Protein AF-A0A353PZN1-F1 (afdb_monomer_lite)

Foldseek 3Di:
DVVVVVVVVVVVCVVCLVVQQQVAAPHEAEDECQDDDPVVVVVVQVVQNSNNYHYDYDPHNVD

pLDDT: mean 93.13, std 8.54, range [59.53, 98.44]

Sequence (63 aa):
EELNEIFDYAELIIKNPEKYSHTCDGKILATLFYEPSTRTRFSFEAAMLRLGGRVIGFSEPNS

Structure (mmCIF, N/CA/C/O backbone):
data_AF-A0A353PZN1-F1
#
_entry.id   AF-A0A353PZN1-F1
#
loop_
_atom_site.group_PDB
_atom_site.id
_atom_site.type_symbol
_atom_site.label_atom_id
_atom_site.label_alt_id
_atom_site.label_comp_id
_atom_site.label_asym_id
_atom_site.label_entity_id
_atom_site.label_seq_id
_atom_site.pdbx_PDB_ins_code
_atom_site.Cartn_x
_atom_site.Cartn_y
_atom_site.Cartn_z
_atom_site.occupancy
_atom_site.B_iso_or_equiv
_atom_site.auth_seq_id
_atom_site.auth_comp_id
_atom_site.auth_asym_id
_atom_site.auth_atom_id
_atom_site.pdbx_PDB_model_num
ATOM 1 N N . GLU A 1 1 ? 0.511 18.996 13.648 1.00 83.81 1 GLU A N 1
ATOM 2 C CA . GLU A 1 1 ? -0.883 18.510 13.699 1.00 83.81 1 GLU A CA 1
ATOM 3 C C . GLU A 1 1 ? -1.096 17.420 12.650 1.00 83.81 1 GLU A C 1
ATOM 5 O O . GLU A 1 1 ? -1.334 16.294 13.054 1.00 83.81 1 GLU A O 1
ATOM 10 N N . GLU A 1 2 ? -0.805 17.670 11.367 1.00 92.75 2 GLU A N 1
ATOM 11 C CA . GLU A 1 2 ? -0.911 16.687 10.259 1.00 92.75 2 GLU A CA 1
ATOM 12 C C . GLU A 1 2 ? -0.268 15.307 10.515 1.00 92.75 2 GLU A C 1
ATOM 14 O O . GLU A 1 2 ? -0.851 14.273 10.203 1.00 92.75 2 GLU A O 1
ATOM 19 N N . LEU A 1 3 ? 0.931 15.256 11.110 1.00 95.06 3 LEU A N 1
ATOM 20 C CA . LEU A 1 3 ? 1.594 13.974 11.387 1.00 95.06 3 LEU A CA 1
ATOM 21 C C . LEU A 1 3 ? 0.830 13.126 12.419 1.00 95.06 3 LEU A C 1
ATOM 23 O O . LEU A 1 3 ? 0.786 11.905 12.291 1.00 95.06 3 LEU A O 1
ATOM 27 N N . ASN A 1 4 ? 0.208 13.768 13.413 1.00 96.38 4 ASN A N 1
ATOM 28 C CA . ASN A 1 4 ? -0.606 13.059 14.400 1.00 96.38 4 ASN A CA 1
ATOM 29 C C . ASN A 1 4 ? -1.858 12.485 13.737 1.00 96.38 4 ASN A C 1
ATOM 31 O O . ASN A 1 4 ? -2.190 11.333 13.983 1.00 96.38 4 ASN A O 1
ATOM 35 N N . GLU A 1 5 ? -2.476 13.231 12.817 1.00 96.88 5 GLU A N 1
ATOM 36 C CA . GLU A 1 5 ? -3.627 12.739 12.055 1.00 96.88 5 GLU A CA 1
ATOM 37 C C . GLU A 1 5 ? -3.273 11.487 11.242 1.00 96.88 5 GLU A C 1
ATOM 39 O O . GLU A 1 5 ? -4.038 10.524 11.223 1.00 96.88 5 GLU A O 1
ATOM 44 N N . ILE A 1 6 ? -2.091 11.449 10.612 1.00 96.69 6 ILE A N 1
ATOM 45 C CA . ILE A 1 6 ? -1.616 10.255 9.894 1.00 96.69 6 ILE A CA 1
ATOM 46 C C . ILE A 1 6 ? -1.503 9.056 10.843 1.00 96.69 6 ILE A C 1
ATOM 48 O O . ILE A 1 6 ? -1.922 7.952 10.483 1.00 96.69 6 ILE A O 1
ATOM 52 N N . PHE A 1 7 ? -0.953 9.250 12.045 1.00 97.12 7 PHE A N 1
ATOM 53 C CA . PHE A 1 7 ? -0.844 8.176 13.033 1.00 97.12 7 PHE A CA 1
ATOM 54 C C . PHE A 1 7 ? -2.212 7.714 13.542 1.00 97.12 7 PHE A C 1
ATOM 56 O O . PHE A 1 7 ? -2.446 6.506 13.619 1.00 97.12 7 PHE A O 1
ATOM 63 N N . ASP A 1 8 ? -3.141 8.638 13.777 1.00 97.12 8 ASP A N 1
ATOM 64 C 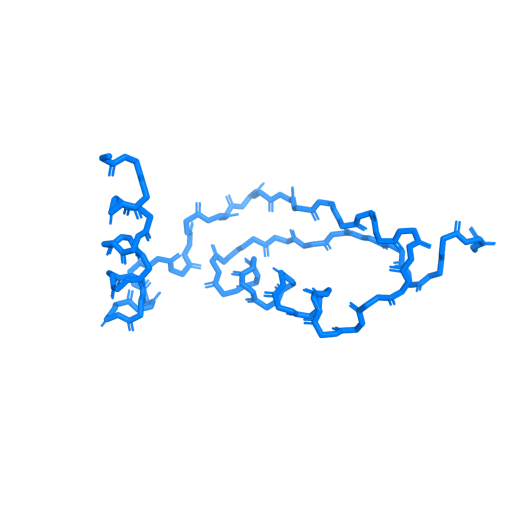CA . ASP A 1 8 ? -4.510 8.316 14.179 1.00 97.12 8 ASP A CA 1
ATOM 65 C C . ASP A 1 8 ? -5.222 7.483 13.101 1.00 97.12 8 ASP A C 1
ATOM 67 O O . ASP A 1 8 ? -5.817 6.443 13.396 1.00 97.12 8 ASP A O 1
ATOM 71 N N . TYR A 1 9 ? -5.108 7.867 11.824 1.00 95.94 9 TYR A N 1
ATOM 72 C CA . TYR A 1 9 ? -5.661 7.079 10.719 1.00 95.94 9 TYR A CA 1
ATOM 73 C C . TYR A 1 9 ? -5.002 5.706 10.589 1.00 95.94 9 TYR A C 1
ATOM 75 O O . TYR A 1 9 ? -5.703 4.717 10.354 1.00 95.94 9 TYR A O 1
ATOM 83 N N . ALA A 1 10 ? -3.683 5.618 10.771 1.00 96.94 10 ALA A N 1
ATOM 84 C CA . ALA A 1 10 ? -2.985 4.338 10.764 1.00 96.94 10 ALA A CA 1
ATOM 85 C C . ALA A 1 10 ? -3.539 3.406 11.855 1.00 96.94 10 ALA A C 1
ATOM 87 O O . ALA A 1 10 ? -3.876 2.256 11.562 1.00 96.94 10 ALA A O 1
ATOM 88 N N . GLU A 1 11 ? -3.72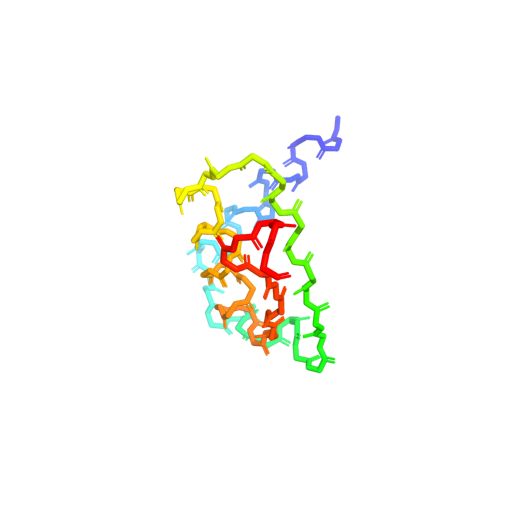7 3.903 13.081 1.00 97.88 11 GLU A N 1
ATOM 89 C CA . GLU A 1 11 ? -4.340 3.128 14.163 1.00 97.88 11 GLU A CA 1
ATOM 90 C C . GLU A 1 11 ? -5.775 2.700 13.850 1.00 97.88 11 GLU A C 1
ATOM 92 O O . GLU A 1 11 ? -6.155 1.561 14.133 1.00 97.88 11 GLU A O 1
ATOM 97 N N . LEU A 1 12 ? -6.586 3.587 13.269 1.00 97.19 12 LEU A N 1
ATOM 98 C CA . LEU A 1 12 ? -7.971 3.279 12.915 1.00 97.19 12 LEU A CA 1
ATOM 99 C C . LEU A 1 12 ? -8.060 2.152 11.883 1.00 97.19 12 LEU A C 1
ATOM 101 O O . LEU A 1 12 ? -8.897 1.256 12.038 1.00 97.19 12 LEU A O 1
ATOM 1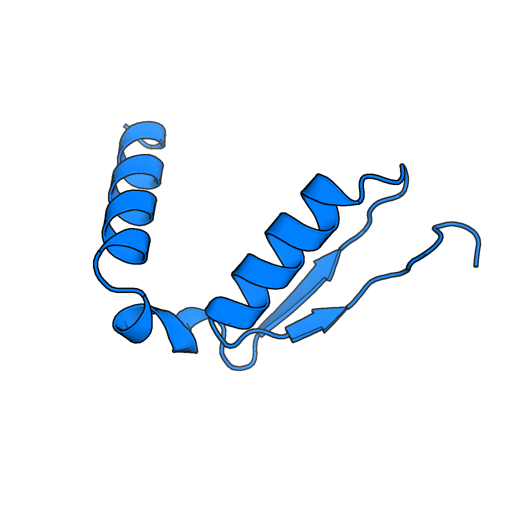05 N N . ILE A 1 13 ? -7.198 2.186 10.863 1.00 97.31 13 ILE A N 1
ATOM 106 C CA . ILE A 1 13 ? -7.119 1.153 9.825 1.00 97.31 13 ILE A CA 1
ATOM 107 C C . ILE A 1 13 ? -6.650 -0.174 10.430 1.00 97.31 13 ILE A C 1
ATOM 109 O O . ILE A 1 13 ? -7.241 -1.213 10.141 1.00 97.31 13 ILE A O 1
ATOM 113 N N . ILE A 1 14 ? -5.648 -0.145 11.317 1.00 96.81 14 ILE A N 1
ATOM 114 C CA . ILE A 1 14 ? -5.159 -1.337 12.028 1.00 96.81 14 ILE A CA 1
ATOM 115 C C . ILE A 1 14 ? -6.261 -1.955 12.898 1.00 96.81 14 ILE A C 1
ATOM 117 O O . ILE A 1 14 ? -6.432 -3.172 12.896 1.00 96.81 14 ILE A O 1
ATOM 121 N N . LYS A 1 15 ? -7.017 -1.131 13.635 1.00 98.06 15 LYS A N 1
ATOM 122 C CA . LYS A 1 15 ? -8.080 -1.593 14.543 1.00 98.06 15 LYS A CA 1
ATOM 123 C C . LYS A 1 15 ? -9.288 -2.169 13.797 1.00 98.06 15 LYS A C 1
ATOM 125 O O . LYS A 1 15 ? -9.959 -3.036 14.343 1.00 98.06 15 LYS A O 1
ATOM 130 N N . ASN A 1 16 ? -9.588 -1.690 12.585 1.00 97.19 16 ASN A N 1
ATOM 131 C CA . ASN A 1 16 ? -10.805 -2.060 11.848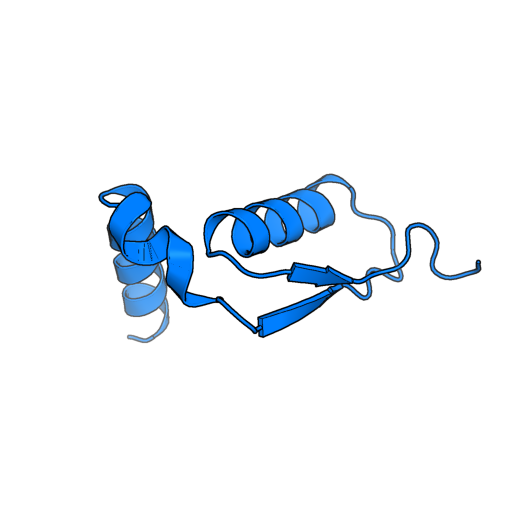 1.00 97.19 16 ASN A CA 1
ATOM 132 C C . ASN A 1 16 ? -10.541 -2.277 10.346 1.00 97.19 16 ASN A C 1
ATOM 134 O O . ASN A 1 16 ? -11.107 -1.553 9.525 1.00 97.19 16 ASN A O 1
ATOM 138 N N . PRO A 1 17 ? -9.724 -3.265 9.950 1.00 95.94 17 PRO A N 1
ATOM 139 C CA . PRO A 1 17 ? -9.318 -3.437 8.554 1.00 95.94 17 PRO A CA 1
ATOM 140 C C . PRO A 1 17 ? -10.505 -3.652 7.604 1.00 95.94 17 PRO A C 1
ATOM 142 O O . PRO A 1 17 ? -10.519 -3.087 6.513 1.00 95.94 17 PRO A O 1
ATOM 145 N N . GLU A 1 18 ? -11.543 -4.383 8.028 1.00 96.88 18 GLU A N 1
ATOM 146 C CA . GLU A 1 18 ? -12.728 -4.626 7.193 1.00 96.88 18 GLU A CA 1
ATOM 147 C C . GLU A 1 18 ? -13.488 -3.342 6.851 1.00 96.88 18 GLU A C 1
ATOM 149 O O . GLU A 1 18 ? -13.933 -3.180 5.717 1.00 96.88 18 GLU A O 1
ATOM 154 N N . LYS A 1 19 ? -13.553 -2.381 7.783 1.00 97.62 19 LYS A N 1
ATOM 155 C CA . LYS A 1 19 ? -14.209 -1.084 7.552 1.00 97.62 19 LYS A CA 1
ATOM 156 C C . LYS A 1 19 ? -13.566 -0.312 6.396 1.00 97.62 19 LYS A C 1
ATOM 158 O O . LYS A 1 19 ? -14.257 0.435 5.711 1.00 97.62 19 LYS A O 1
ATOM 163 N N . TYR A 1 20 ? -12.261 -0.481 6.191 1.00 97.44 20 TYR A N 1
ATOM 164 C CA . TYR A 1 20 ? -11.496 0.251 5.180 1.00 97.44 20 TYR A CA 1
ATOM 165 C C . TYR A 1 20 ? -11.206 -0.568 3.920 1.00 97.44 20 TYR A C 1
ATOM 167 O O . TYR A 1 20 ? -10.623 -0.027 2.978 1.00 97.44 20 TYR A O 1
ATOM 175 N N . SER A 1 21 ? -11.645 -1.8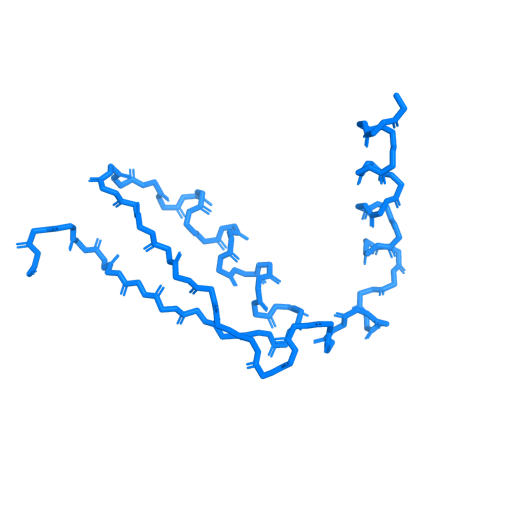26 3.873 1.00 97.44 21 SER A N 1
ATOM 176 C CA . SER A 1 21 ? -11.310 -2.786 2.814 1.00 97.44 21 SER A CA 1
ATOM 177 C C . SER A 1 21 ? -11.754 -2.394 1.402 1.00 97.44 21 SER A C 1
ATOM 179 O O . SER A 1 21 ? -11.240 -2.948 0.441 1.00 97.44 21 SER A O 1
ATOM 181 N N . HIS A 1 22 ? -12.650 -1.411 1.283 1.00 97.75 22 HIS A N 1
ATOM 182 C CA . HIS A 1 22 ? -13.208 -0.917 0.020 1.00 97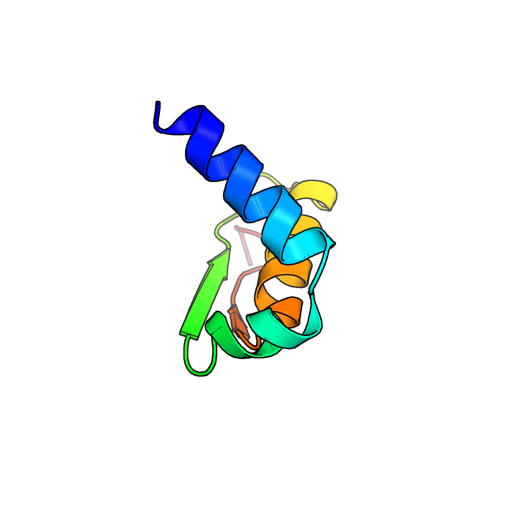.75 22 HIS A CA 1
ATOM 183 C C . HIS A 1 22 ? -12.938 0.579 -0.230 1.00 97.75 22 HIS A C 1
ATOM 185 O O . HIS A 1 22 ? -13.507 1.194 -1.132 1.00 97.75 22 HIS A O 1
ATOM 191 N N . THR A 1 23 ? -12.075 1.212 0.574 1.00 97.69 23 THR A N 1
ATOM 192 C CA . THR A 1 23 ? -11.819 2.671 0.505 1.00 97.69 23 THR A CA 1
ATOM 193 C C . THR A 1 23 ? -11.230 3.110 -0.845 1.00 97.69 23 THR A C 1
ATOM 195 O O . THR A 1 23 ? -11.389 4.260 -1.272 1.00 97.69 23 THR A O 1
ATOM 198 N N . CYS A 1 24 ? -10.538 2.197 -1.524 1.00 98.25 24 CYS A N 1
ATOM 199 C CA . CYS A 1 24 ? -9.900 2.409 -2.816 1.00 98.25 24 CYS A CA 1
ATOM 200 C C . CYS A 1 24 ? -10.574 1.647 -3.964 1.00 98.25 24 CYS A C 1
ATOM 202 O O . CYS A 1 24 ? -9.979 1.551 -5.039 1.00 98.25 24 CYS A O 1
ATOM 204 N N . ASP A 1 25 ? -11.804 1.161 -3.790 1.00 98.44 25 ASP A N 1
ATOM 205 C CA . ASP A 1 25 ? -12.552 0.522 -4.872 1.00 98.44 25 ASP A CA 1
ATOM 206 C C . ASP A 1 25 ? -12.638 1.433 -6.107 1.00 98.44 25 ASP A C 1
ATOM 208 O O . ASP A 1 25 ? -12.862 2.643 -6.023 1.00 98.44 25 ASP A O 1
ATOM 212 N N . GLY A 1 26 ? -12.397 0.846 -7.282 1.00 98.12 26 GLY A N 1
ATOM 213 C CA . GLY A 1 26 ? -12.358 1.571 -8.556 1.00 98.12 26 GLY A CA 1
ATOM 214 C C . GLY A 1 26 ? -11.123 2.460 -8.763 1.00 98.12 26 GLY A C 1
ATOM 215 O O . GLY A 1 26 ? -10.983 3.047 -9.836 1.00 98.12 26 GLY A O 1
ATOM 216 N N . LYS A 1 27 ? -10.203 2.545 -7.791 1.00 98.44 27 LYS A N 1
ATOM 217 C CA . LYS A 1 27 ? -8.959 3.320 -7.906 1.00 98.44 27 LYS A CA 1
ATOM 218 C C . LYS A 1 27 ? -7.784 2.443 -8.332 1.00 98.44 27 LYS A C 1
ATOM 220 O O . LYS A 1 27 ? -7.685 1.267 -7.975 1.00 98.44 27 LYS A O 1
ATOM 225 N N . ILE A 1 28 ? -6.864 3.049 -9.077 1.00 97.94 28 ILE A N 1
ATOM 226 C CA . ILE A 1 28 ? -5.632 2.415 -9.552 1.00 97.94 28 ILE A CA 1
ATOM 227 C C . ILE A 1 28 ? -4.436 3.216 -9.030 1.00 97.94 28 ILE A C 1
ATOM 229 O O . ILE A 1 28 ? -4.373 4.426 -9.232 1.00 97.94 28 ILE A O 1
ATOM 233 N N . LEU A 1 29 ? -3.490 2.540 -8.378 1.00 97.62 29 LEU A N 1
ATOM 234 C CA . LEU A 1 29 ? -2.193 3.091 -7.986 1.00 97.62 29 LEU A CA 1
ATOM 235 C C . LEU A 1 29 ? -1.134 2.658 -9.002 1.00 97.62 29 LEU A C 1
ATOM 237 O O . LEU A 1 29 ? -0.979 1.466 -9.254 1.00 97.62 29 LEU A O 1
ATOM 241 N N . ALA A 1 30 ? -0.393 3.608 -9.567 1.00 95.56 30 ALA A N 1
ATOM 242 C CA . ALA A 1 30 ? 0.773 3.313 -10.392 1.00 95.56 30 ALA A CA 1
ATOM 243 C C . ALA A 1 30 ? 2.054 3.394 -9.548 1.00 95.56 30 ALA A C 1
ATOM 245 O O . ALA A 1 30 ? 2.331 4.433 -8.949 1.00 95.56 30 ALA A O 1
ATOM 246 N N . THR A 1 31 ? 2.843 2.321 -9.500 1.00 93.25 31 THR A N 1
ATOM 247 C CA . THR A 1 31 ? 4.120 2.282 -8.773 1.00 93.25 31 THR A CA 1
ATOM 248 C C . THR A 1 31 ? 5.299 2.426 -9.737 1.00 93.25 31 THR A C 1
ATOM 250 O O . THR A 1 31 ? 5.555 1.530 -10.540 1.00 93.25 31 THR A O 1
ATOM 253 N N . LEU A 1 32 ? 6.028 3.542 -9.639 1.00 92.06 32 LEU A N 1
ATOM 254 C CA . LEU A 1 32 ? 7.148 3.912 -10.518 1.00 92.06 32 LEU A CA 1
ATOM 255 C C . LEU A 1 32 ? 8.490 3.788 -9.772 1.00 92.06 32 LEU A C 1
ATOM 257 O O . LEU A 1 32 ? 9.140 4.784 -9.458 1.00 92.06 32 LEU A O 1
ATOM 261 N N . PHE A 1 33 ? 8.888 2.561 -9.433 1.00 90.06 33 PHE A N 1
ATOM 262 C CA . PHE A 1 33 ? 10.150 2.297 -8.731 1.00 90.06 33 PHE A CA 1
ATOM 263 C C . PHE A 1 33 ? 11.311 2.161 -9.725 1.00 90.06 33 PHE A C 1
ATOM 265 O O . PHE A 1 33 ? 11.646 1.052 -10.133 1.00 90.06 33 PHE A O 1
ATOM 272 N N . TYR A 1 34 ? 11.924 3.286 -10.113 1.00 88.50 34 TYR A N 1
ATOM 273 C CA . TYR A 1 34 ? 13.105 3.301 -10.995 1.00 88.50 34 TYR A CA 1
ATOM 274 C C . TYR A 1 34 ? 14.345 2.671 -10.349 1.00 88.50 34 TYR A C 1
ATOM 276 O O . TYR A 1 34 ? 15.161 2.055 -11.027 1.00 88.50 34 TYR A O 1
ATOM 284 N N . GLU A 1 35 ? 14.459 2.780 -9.028 1.00 88.38 35 GLU A N 1
ATOM 285 C CA . GLU A 1 35 ? 15.413 2.009 -8.240 1.00 88.38 35 GLU A CA 1
ATOM 286 C C . GLU A 1 35 ? 14.671 0.854 -7.552 1.00 88.38 35 GLU A C 1
ATOM 288 O O . GLU A 1 35 ? 13.696 1.097 -6.827 1.00 88.38 35 GLU A O 1
ATOM 293 N N . PRO A 1 36 ? 15.085 -0.410 -7.763 1.00 86.19 36 PRO A N 1
ATOM 294 C CA . PRO A 1 36 ? 14.391 -1.551 -7.186 1.00 86.19 36 PRO A CA 1
ATOM 295 C C . PRO A 1 36 ? 14.392 -1.524 -5.653 1.00 86.19 36 PRO A C 1
ATOM 297 O O . PRO A 1 36 ? 15.437 -1.570 -5.009 1.00 86.19 36 PRO A O 1
ATOM 300 N N . SER A 1 37 ? 13.198 -1.549 -5.058 1.00 91.31 37 SER A N 1
ATOM 301 C CA . SER A 1 37 ? 13.009 -1.821 -3.631 1.00 91.31 37 SER A CA 1
ATOM 302 C C . SER A 1 37 ? 11.837 -2.771 -3.430 1.00 91.31 37 SER A C 1
ATOM 304 O O . SER A 1 37 ? 10.676 -2.364 -3.355 1.00 91.31 37 SER A O 1
ATOM 306 N N . THR A 1 38 ? 12.142 -4.063 -3.310 1.00 91.25 38 THR A N 1
ATOM 307 C CA . THR A 1 38 ? 11.131 -5.118 -3.151 1.00 91.25 38 THR A CA 1
ATOM 308 C C . THR A 1 38 ? 10.258 -4.894 -1.919 1.00 91.25 38 THR A C 1
ATOM 310 O O . THR A 1 38 ? 9.042 -5.058 -1.983 1.00 91.25 38 THR A O 1
ATOM 313 N N . ARG A 1 39 ? 10.860 -4.477 -0.795 1.00 94.94 39 ARG A N 1
ATOM 314 C CA . ARG A 1 39 ? 10.131 -4.254 0.461 1.00 94.94 39 ARG A CA 1
ATOM 315 C C . ARG A 1 39 ? 9.166 -3.081 0.345 1.00 94.94 39 ARG A C 1
ATOM 317 O O . ARG A 1 39 ? 8.014 -3.206 0.750 1.00 94.94 39 ARG A O 1
ATOM 324 N N . THR A 1 40 ? 9.624 -1.961 -0.211 1.00 94.62 40 THR A N 1
ATOM 325 C CA . THR A 1 40 ? 8.776 -0.779 -0.376 1.00 94.62 40 THR A CA 1
ATOM 326 C C . THR A 1 40 ? 7.671 -1.068 -1.383 1.00 94.62 40 THR A C 1
ATOM 328 O O . THR A 1 40 ? 6.504 -0.869 -1.058 1.00 94.62 40 THR A O 1
ATOM 331 N N . ARG A 1 41 ? 8.004 -1.637 -2.550 1.00 93.44 41 ARG A N 1
ATOM 332 C CA . ARG A 1 41 ? 7.019 -1.983 -3.582 1.00 93.44 41 ARG A CA 1
ATOM 333 C C . ARG A 1 41 ? 5.908 -2.872 -3.029 1.00 93.44 41 ARG A C 1
ATOM 335 O O . ARG A 1 41 ? 4.743 -2.494 -3.104 1.00 93.44 41 ARG A O 1
ATOM 342 N N . PHE A 1 42 ? 6.261 -3.990 -2.393 1.00 94.56 42 PHE A N 1
ATOM 343 C CA . PHE A 1 42 ? 5.257 -4.891 -1.828 1.00 94.56 42 PHE A CA 1
ATOM 344 C C . PHE A 1 42 ? 4.471 -4.277 -0.670 1.00 94.56 42 PHE A C 1
ATOM 346 O O . PHE A 1 42 ? 3.300 -4.606 -0.506 1.00 94.56 42 PHE A O 1
ATOM 353 N N . SER A 1 43 ? 5.056 -3.359 0.105 1.00 97.12 43 SER A N 1
ATOM 354 C CA . SER A 1 43 ? 4.310 -2.637 1.141 1.00 97.12 43 SER A CA 1
ATOM 355 C C . SER A 1 43 ? 3.190 -1.780 0.541 1.00 97.12 43 SER A C 1
ATOM 357 O O . SER A 1 43 ? 2.065 -1.821 1.037 1.00 97.12 43 SER A O 1
ATOM 359 N N . PHE A 1 44 ? 3.473 -1.028 -0.528 1.00 96.94 44 PHE A N 1
ATOM 360 C CA . PHE A 1 44 ? 2.467 -0.201 -1.206 1.00 96.94 44 PHE A CA 1
ATOM 361 C C . PHE A 1 44 ? 1.444 -1.050 -1.964 1.00 96.94 44 PHE A C 1
ATOM 363 O O . PHE A 1 44 ? 0.247 -0.774 -1.890 1.00 96.94 44 PHE A O 1
ATOM 370 N N . GLU A 1 45 ? 1.896 -2.111 -2.637 1.00 96.56 45 GLU A N 1
ATOM 371 C CA . GLU A 1 45 ? 1.006 -3.032 -3.343 1.00 96.56 45 GLU A CA 1
ATOM 372 C C . GLU A 1 45 ? 0.020 -3.709 -2.388 1.00 96.56 45 GLU A C 1
ATOM 374 O O . GLU A 1 45 ? -1.192 -3.653 -2.597 1.00 96.56 45 GLU A O 1
ATOM 379 N N . ALA A 1 46 ? 0.521 -4.284 -1.291 1.00 97.25 46 ALA A N 1
ATOM 380 C CA . ALA A 1 46 ? -0.316 -4.937 -0.293 1.00 97.25 46 ALA A CA 1
ATOM 381 C C . ALA A 1 46 ? -1.290 -3.958 0.375 1.00 97.25 46 ALA A C 1
ATOM 383 O O . ALA A 1 46 ? -2.436 -4.324 0.627 1.00 97.25 46 ALA A O 1
ATOM 384 N N . ALA A 1 47 ? -0.862 -2.722 0.658 1.00 97.75 47 ALA A N 1
ATOM 385 C CA . ALA A 1 47 ? -1.743 -1.698 1.213 1.00 97.75 47 ALA A CA 1
ATOM 386 C C . ALA A 1 47 ? -2.892 -1.362 0.250 1.00 97.75 47 ALA A C 1
ATOM 388 O O . ALA A 1 47 ? -4.048 -1.372 0.663 1.00 97.75 47 ALA A O 1
ATOM 389 N N . MET A 1 48 ? -2.597 -1.134 -1.034 1.00 98.12 48 MET A N 1
ATOM 390 C CA . MET A 1 48 ? -3.625 -0.797 -2.023 1.00 98.12 48 MET A CA 1
ATOM 391 C C . MET A 1 48 ? -4.609 -1.951 -2.247 1.00 98.12 48 MET A C 1
ATOM 393 O O . MET A 1 48 ? -5.814 -1.718 -2.284 1.00 98.12 48 MET A O 1
ATOM 397 N N . LEU A 1 49 ? -4.111 -3.190 -2.323 1.00 97.69 49 LEU A N 1
ATOM 398 C CA . LEU A 1 49 ? -4.950 -4.385 -2.458 1.00 97.69 49 LEU A CA 1
ATOM 399 C C . LEU A 1 49 ? -5.854 -4.597 -1.236 1.00 97.69 49 LEU A C 1
ATOM 401 O O . LEU A 1 49 ? -7.025 -4.926 -1.394 1.00 97.69 49 LEU A O 1
ATOM 405 N N . ARG A 1 50 ? -5.344 -4.370 -0.017 1.00 97.62 50 ARG A N 1
ATOM 406 C CA . ARG A 1 50 ? -6.145 -4.458 1.220 1.00 97.62 50 ARG A CA 1
ATOM 407 C C . ARG A 1 50 ? -7.255 -3.419 1.294 1.00 97.62 50 ARG A C 1
ATOM 409 O O . ARG A 1 50 ? -8.226 -3.663 1.992 1.00 97.62 50 ARG A O 1
ATOM 416 N N . LEU A 1 51 ? -7.096 -2.283 0.619 1.00 98.12 51 LEU A N 1
ATOM 417 C CA . LEU A 1 51 ? -8.094 -1.215 0.542 1.00 98.12 51 LEU A CA 1
ATOM 418 C C . LEU A 1 51 ? -9.048 -1.378 -0.658 1.00 98.12 51 LEU A C 1
ATOM 420 O O . LEU A 1 51 ? -9.805 -0.449 -0.935 1.00 98.12 51 LEU A O 1
ATOM 424 N N . GLY A 1 52 ? -8.992 -2.503 -1.385 1.00 98.12 52 GLY A N 1
ATOM 425 C CA . GLY A 1 52 ? -9.884 -2.802 -2.519 1.00 98.12 52 GLY A CA 1
ATOM 426 C C . GLY A 1 52 ? -9.439 -2.180 -3.847 1.00 98.12 52 GLY A C 1
ATOM 427 O O . GLY A 1 52 ? -10.082 -2.312 -4.891 1.00 98.12 52 GLY A O 1
ATOM 428 N N . GLY A 1 53 ? -8.288 -1.513 -3.828 1.00 98.19 53 GLY A N 1
ATOM 429 C CA . GLY A 1 53 ? -7.690 -0.887 -4.988 1.00 98.19 53 GLY A CA 1
ATOM 430 C C . GLY A 1 53 ? -6.959 -1.864 -5.901 1.00 98.19 53 GLY A C 1
ATOM 431 O O . GLY A 1 53 ? -6.690 -3.020 -5.572 1.00 98.19 53 GLY A O 1
ATOM 432 N N . ARG A 1 54 ? -6.571 -1.358 -7.070 1.00 98.12 54 ARG A N 1
ATOM 433 C CA . ARG A 1 54 ? -5.720 -2.070 -8.030 1.00 98.12 54 ARG A CA 1
ATOM 434 C C . ARG A 1 54 ? -4.366 -1.391 -8.138 1.00 98.12 54 ARG A C 1
ATOM 436 O O . ARG A 1 54 ? -4.251 -0.185 -7.924 1.00 98.12 54 ARG A O 1
ATOM 443 N N . VAL A 1 55 ? -3.351 -2.157 -8.516 1.00 97.12 55 VAL A N 1
ATOM 444 C CA . VAL A 1 55 ? -1.995 -1.640 -8.714 1.00 97.12 55 VAL A CA 1
ATOM 445 C C . VAL A 1 55 ? -1.524 -1.971 -10.117 1.00 97.12 55 VAL A C 1
ATOM 447 O O . VAL A 1 55 ? -1.798 -3.056 -10.631 1.00 97.12 55 VAL A O 1
ATOM 450 N N . ILE A 1 56 ? -0.835 -1.018 -10.732 1.00 95.12 56 ILE A N 1
ATOM 451 C CA . ILE A 1 56 ? -0.102 -1.193 -11.982 1.00 95.12 56 ILE A CA 1
ATOM 452 C C . ILE A 1 56 ? 1.333 -0.717 -11.775 1.00 95.12 56 ILE A C 1
ATOM 454 O O . ILE A 1 56 ? 1.598 0.197 -10.996 1.00 95.12 56 ILE A O 1
ATOM 458 N N . GLY A 1 57 ? 2.271 -1.317 -12.485 1.00 88.38 57 GLY A N 1
ATOM 459 C CA . GLY A 1 57 ? 3.673 -0.954 -12.383 1.00 88.38 57 GLY A CA 1
ATOM 460 C C . GLY A 1 57 ? 4.523 -1.850 -13.261 1.00 88.38 57 GLY A C 1
ATOM 461 O O . GLY A 1 57 ? 4.019 -2.776 -13.899 1.00 88.38 57 GLY A O 1
ATOM 462 N N . PHE A 1 58 ? 5.816 -1.567 -13.274 1.00 83.31 58 PHE A N 1
ATOM 463 C CA . PHE A 1 58 ? 6.809 -2.388 -13.945 1.00 83.31 58 PHE A CA 1
ATOM 464 C C . PHE A 1 58 ? 7.687 -3.094 -12.912 1.00 83.31 58 PHE A C 1
ATOM 466 O O . PHE A 1 58 ? 7.942 -2.588 -11.816 1.00 83.31 58 PHE A O 1
ATOM 473 N N . SER A 1 59 ? 8.134 -4.298 -13.264 1.00 70.62 59 SER A N 1
ATOM 474 C CA . SER A 1 59 ? 9.082 -5.044 -12.434 1.00 70.62 59 SER A CA 1
ATOM 475 C C . SER A 1 59 ? 10.515 -4.577 -12.660 1.00 70.62 59 SER A C 1
ATOM 477 O O . SER A 1 59 ? 11.303 -4.601 -11.717 1.00 70.62 59 SER A O 1
ATOM 479 N N . GLU A 1 60 ? 10.818 -4.101 -13.869 1.00 71.88 60 GLU A N 1
ATOM 480 C CA . GLU A 1 60 ? 12.106 -3.526 -14.235 1.00 71.88 60 GLU A CA 1
ATOM 481 C C . GLU A 1 60 ? 11.864 -2.188 -14.957 1.00 71.88 60 GLU A C 1
ATOM 483 O O . GLU A 1 60 ? 11.052 -2.132 -15.880 1.00 71.88 60 GLU A O 1
ATOM 488 N N . PRO A 1 61 ? 12.540 -1.100 -14.559 1.00 67.56 61 PRO A N 1
ATOM 489 C CA . PRO A 1 61 ? 12.373 0.218 -15.179 1.00 67.56 61 PRO A CA 1
ATOM 490 C C . PRO A 1 61 ? 12.850 0.295 -16.632 1.00 67.56 61 PRO A C 1
ATOM 492 O O . PRO A 1 61 ? 12.547 1.267 -17.316 1.00 67.56 61 PRO A O 1
ATOM 495 N N . ASN A 1 62 ? 13.609 -0.711 -17.076 1.00 65.19 62 ASN A N 1
ATOM 496 C CA . ASN A 1 62 ? 14.226 -0.780 -18.398 1.00 65.19 62 ASN A CA 1
ATOM 497 C C . ASN A 1 62 ? 13.618 -1.881 -19.290 1.00 65.19 62 ASN A C 1
ATOM 499 O O . ASN A 1 62 ? 14.229 -2.212 -20.307 1.00 65.19 62 ASN A O 1
ATOM 503 N N . SER A 1 63 ? 12.488 -2.485 -18.892 1.00 59.53 63 SER A N 1
ATOM 504 C CA . SER A 1 63 ? 11.743 -3.429 -19.745 1.00 59.53 63 SER A CA 1
ATOM 505 C C . SER A 1 63 ? 11.017 -2.726 -20.888 1.00 59.53 63 SER A C 1
ATOM 507 O O . SER A 1 63 ? 10.497 -1.609 -20.662 1.00 59.53 63 SER A O 1
#

Secondary structure (DSSP, 8-state):
-HHHHHHHHHHHHHH-HHHHTTTTTT-EEEE--SS--HHHHHHHHHHHHHTT-EEEE-SSTT-

Radius of gyration: 13.69 Å; chains: 1; bounding box: 30×24×34 Å